Protein AF-A0A2D8A7M5-F1 (afdb_monomer_lite)

Radius of gyration: 15.17 Å; chains: 1; bounding box: 43×22×42 Å

pLDDT: mean 78.42, std 11.9, range [35.81, 89.94]

Foldseek 3Di:
DPPDVLQVVLNVWDDPPWDPVLVVVSVVLVVVVVVLVVVVVVLVVVVVVDPDRDPCPVVSLVVSLVSLVVNLVVSCVRTPDNPVSCSSNVVSVVSNVVSD

Secondary structure (DSSP, 8-state):
----HHHHHT---S-TTS-HHHHHHHHHHHHHHHHHHHHHHHHHHHHHH-SS--TTHHHHHHHHHHHHHHHHHHHHHH-S-HHHHHHHTHHHHHHHHHT-

Sequence (100 aa):
MMVSISSVIGLSGVDVRENARARMVGRYFDWPMIGIALWIIFEWYLEAQADKPLPFAYITDWFLWAFFLLETLILSALVDNKKRYLMTNWSNLVIVIAGM

Structure (mmCIF, N/CA/C/O backbone):
data_AF-A0A2D8A7M5-F1
#
_entry.id   AF-A0A2D8A7M5-F1
#
loop_
_atom_site.group_PDB
_atom_site.id
_atom_site.type_symbol
_atom_site.label_atom_id
_atom_site.label_alt_id
_atom_site.label_comp_id
_atom_site.label_asym_id
_atom_site.label_entity_id
_atom_site.label_seq_id
_atom_site.pdbx_PDB_ins_code
_atom_site.Cartn_x
_atom_site.Cartn_y
_atom_site.Cartn_z
_atom_site.occupancy
_atom_site.B_iso_or_equiv
_atom_site.auth_seq_id
_atom_site.auth_comp_id
_atom_site.auth_asym_id
_atom_site.auth_atom_id
_atom_site.pdbx_PDB_model_num
ATOM 1 N N . MET A 1 1 ? -26.263 -10.026 1.790 1.00 38.88 1 MET A N 1
ATOM 2 C CA . MET A 1 1 ? -24.784 -10.014 1.813 1.00 38.88 1 MET A CA 1
ATOM 3 C C . MET A 1 1 ? -24.306 -9.608 0.434 1.00 38.88 1 MET A C 1
ATOM 5 O O . MET A 1 1 ? -24.300 -10.441 -0.458 1.00 38.88 1 MET A O 1
ATOM 9 N N . MET A 1 2 ? -23.994 -8.330 0.224 1.00 35.81 2 MET A N 1
ATOM 10 C CA . MET A 1 2 ? -23.281 -7.916 -0.986 1.00 35.81 2 MET A CA 1
ATOM 11 C C . MET A 1 2 ? -21.802 -8.145 -0.694 1.00 35.81 2 MET A C 1
ATOM 13 O O . MET A 1 2 ? -21.213 -7.420 0.102 1.00 35.81 2 MET A O 1
ATOM 17 N N . VAL A 1 3 ? -21.245 -9.227 -1.235 1.00 41.84 3 VAL A N 1
ATOM 18 C CA . VAL A 1 3 ? -19.800 -9.464 -1.207 1.00 41.84 3 VAL A CA 1
ATOM 19 C C . VAL A 1 3 ? -19.188 -8.363 -2.063 1.00 41.84 3 VAL A C 1
ATOM 21 O O . VAL A 1 3 ? -19.354 -8.351 -3.280 1.00 41.84 3 VAL A O 1
ATOM 24 N N . SER A 1 4 ? -18.585 -7.369 -1.415 1.00 48.06 4 SER A N 1
ATOM 25 C CA . SER A 1 4 ? -17.925 -6.276 -2.117 1.00 48.06 4 SER A CA 1
ATOM 26 C C . SER A 1 4 ? -16.671 -6.844 -2.770 1.00 48.06 4 SER A C 1
ATOM 28 O O . SER A 1 4 ? -15.846 -7.442 -2.087 1.00 48.06 4 SER A O 1
ATOM 30 N N . ILE A 1 5 ? -16.521 -6.679 -4.085 1.00 51.88 5 ILE A N 1
ATOM 31 C CA . ILE A 1 5 ? -15.379 -7.191 -4.867 1.00 51.88 5 ILE A CA 1
ATOM 32 C C . ILE A 1 5 ? -14.037 -6.750 -4.244 1.00 51.88 5 ILE A C 1
ATOM 34 O O . ILE A 1 5 ? -13.068 -7.504 -4.242 1.00 51.88 5 ILE A O 1
ATOM 38 N N . SER A 1 6 ? -14.016 -5.585 -3.595 1.00 50.00 6 SER A N 1
ATOM 39 C CA . SER A 1 6 ? -12.895 -5.071 -2.802 1.00 50.00 6 SER A CA 1
ATOM 40 C C . SER A 1 6 ? -12.445 -5.978 -1.645 1.00 50.00 6 SER A C 1
ATOM 42 O O . SER A 1 6 ? -11.246 -6.055 -1.384 1.00 50.00 6 SER A O 1
ATOM 44 N N . SER A 1 7 ? -13.345 -6.729 -0.992 1.00 51.22 7 SER A N 1
ATOM 45 C CA . SER A 1 7 ? -12.956 -7.691 0.055 1.00 51.22 7 SER A CA 1
ATOM 46 C C . SER A 1 7 ? -12.319 -8.956 -0.518 1.00 51.22 7 SER A C 1
ATOM 48 O O . SER A 1 7 ? -11.540 -9.612 0.164 1.00 51.22 7 SER A O 1
ATOM 50 N N . VAL A 1 8 ? -12.658 -9.312 -1.760 1.00 51.44 8 VAL A N 1
ATOM 51 C CA . VAL A 1 8 ? -12.103 -10.483 -2.454 1.00 51.44 8 VAL A CA 1
ATOM 52 C C . VAL A 1 8 ? -10.730 -10.157 -3.039 1.00 51.44 8 VAL A C 1
ATOM 54 O O . VAL A 1 8 ? -9.833 -10.985 -2.956 1.00 51.44 8 VAL A O 1
ATOM 57 N N . ILE A 1 9 ? -10.537 -8.934 -3.543 1.00 58.38 9 ILE A N 1
ATOM 58 C CA . ILE A 1 9 ? -9.233 -8.435 -4.015 1.00 58.38 9 ILE A CA 1
ATOM 59 C C . ILE A 1 9 ? -8.253 -8.227 -2.842 1.00 58.38 9 ILE A C 1
ATOM 61 O O . ILE A 1 9 ? -7.041 -8.217 -3.035 1.00 58.38 9 ILE A O 1
ATOM 65 N N . GLY A 1 10 ? -8.762 -8.093 -1.612 1.00 60.19 10 GLY A N 1
ATOM 66 C CA . GLY A 1 10 ? -7.918 -7.927 -0.428 1.00 60.19 10 GLY A CA 1
ATOM 67 C C . GLY A 1 10 ? -7.290 -6.542 -0.309 1.00 60.19 10 GLY A C 1
ATOM 68 O O . GLY A 1 10 ? -6.327 -6.392 0.424 1.00 60.19 10 GLY A O 1
ATOM 69 N N . LEU A 1 11 ? -7.819 -5.550 -1.028 1.00 63.56 11 LEU A N 1
ATOM 70 C CA . LEU A 1 11 ? -7.443 -4.130 -0.970 1.00 63.56 11 LEU A CA 1
ATOM 71 C C . LEU A 1 11 ? -8.657 -3.326 -0.498 1.00 63.56 11 LEU A C 1
ATOM 73 O O . LEU A 1 11 ? -9.142 -2.425 -1.179 1.00 63.56 11 LEU A O 1
ATOM 77 N N . SER A 1 12 ? -9.247 -3.737 0.625 1.00 66.25 12 SER A N 1
ATOM 78 C CA . SER A 1 12 ? -10.500 -3.136 1.087 1.00 66.25 12 SER A CA 1
ATOM 79 C C . SER A 1 12 ? -10.295 -1.906 1.978 1.00 66.25 12 SER A C 1
ATOM 81 O O . SER A 1 12 ? -11.287 -1.268 2.337 1.00 66.25 12 SER A O 1
ATOM 83 N N . GLY A 1 13 ? -9.049 -1.578 2.334 1.00 70.31 13 GLY A N 1
ATOM 84 C CA . GLY A 1 13 ? -8.705 -0.435 3.175 1.00 70.31 13 GLY A CA 1
ATOM 85 C C . GLY A 1 13 ? -9.157 -0.610 4.627 1.00 70.31 13 GLY A C 1
ATOM 86 O O . GLY A 1 13 ? -9.334 -1.728 5.126 1.00 70.31 13 GLY A O 1
ATOM 87 N N . VAL A 1 14 ? -9.328 0.504 5.341 1.00 73.69 14 VAL A N 1
ATOM 88 C CA . VAL A 1 14 ? -9.797 0.505 6.736 1.00 73.69 14 VAL A CA 1
ATOM 89 C C . VAL A 1 14 ? -11.327 0.446 6.788 1.00 73.69 14 VAL A C 1
ATOM 91 O O . VAL A 1 14 ? -12.018 1.267 6.189 1.00 73.69 14 VAL A O 1
ATOM 94 N N . ASP A 1 15 ? -11.867 -0.507 7.554 1.00 74.56 15 ASP A N 1
ATOM 95 C CA . ASP A 1 15 ? -13.312 -0.701 7.716 1.00 74.56 15 ASP A CA 1
ATOM 96 C C . ASP A 1 15 ? -13.997 0.530 8.346 1.00 74.56 15 ASP A C 1
ATOM 98 O O . ASP A 1 15 ? -13.481 1.161 9.269 1.00 74.56 15 ASP A O 1
ATOM 102 N N . VAL A 1 16 ? -15.207 0.860 7.880 1.00 69.81 16 VAL A N 1
ATOM 103 C CA . VAL A 1 16 ? -15.966 2.052 8.318 1.00 69.81 16 VAL A CA 1
ATOM 104 C C . VAL A 1 16 ? -16.280 2.035 9.824 1.00 69.81 16 VAL A C 1
ATOM 106 O O . VAL A 1 16 ? -16.485 3.090 10.427 1.00 69.81 16 VAL A O 1
ATOM 109 N N . ARG A 1 17 ? -16.293 0.855 10.454 1.00 72.62 17 ARG A N 1
ATOM 110 C CA . ARG A 1 17 ? -16.541 0.681 11.893 1.00 72.62 17 ARG A CA 1
ATOM 111 C C . ARG A 1 17 ? -15.285 0.846 12.755 1.00 72.62 17 ARG A C 1
ATOM 113 O O . ARG A 1 17 ? -15.413 0.814 13.972 1.00 72.62 17 ARG A O 1
ATOM 120 N N . GLU A 1 18 ? -14.100 0.982 12.160 1.00 77.56 18 GLU A N 1
ATOM 121 C CA . GLU A 1 18 ? -12.858 1.274 12.893 1.00 77.56 18 GLU A CA 1
ATOM 122 C C . GLU A 1 18 ? -12.811 2.728 13.365 1.00 77.56 18 GLU A C 1
ATOM 124 O O . GLU A 1 18 ? -13.591 3.573 12.912 1.00 77.56 18 GLU A O 1
ATOM 129 N N . ASN A 1 19 ? -11.893 3.034 14.283 1.00 82.81 19 ASN A N 1
ATOM 130 C CA . ASN A 1 19 ? -11.777 4.367 14.855 1.00 82.81 19 ASN A CA 1
ATOM 131 C C . ASN A 1 19 ? -11.538 5.469 13.799 1.00 82.81 19 ASN A C 1
ATOM 133 O O . ASN A 1 19 ? -11.031 5.253 12.696 1.00 82.81 19 ASN A O 1
ATOM 137 N N . ALA A 1 20 ? -11.915 6.702 14.149 1.00 80.62 20 ALA A N 1
ATOM 138 C CA . ALA A 1 20 ? -11.851 7.831 13.222 1.00 80.62 20 ALA A CA 1
ATOM 139 C C . ALA A 1 20 ? -10.422 8.139 12.737 1.00 80.62 20 ALA A C 1
ATOM 141 O O . ALA A 1 20 ? -10.254 8.571 11.598 1.00 80.62 20 ALA A O 1
ATOM 142 N N . ARG A 1 21 ? -9.400 7.883 13.568 1.00 81.06 21 ARG A N 1
ATOM 143 C CA . ARG A 1 21 ? -7.988 8.108 13.218 1.00 81.06 21 ARG A CA 1
ATOM 144 C C . ARG A 1 21 ? -7.514 7.121 12.154 1.00 81.06 21 ARG A C 1
ATOM 146 O O . ARG A 1 21 ? -6.959 7.550 11.151 1.00 81.06 21 ARG A O 1
ATOM 153 N N . ALA A 1 22 ? -7.795 5.833 12.330 1.00 81.88 22 ALA A N 1
ATOM 154 C CA . ALA A 1 22 ? -7.478 4.768 11.389 1.00 81.88 22 ALA A CA 1
ATOM 155 C C . ALA A 1 22 ? -8.164 5.011 10.046 1.00 81.88 22 ALA A C 1
ATOM 157 O O . ALA A 1 22 ? -7.523 4.887 9.012 1.00 81.88 22 ALA A O 1
ATOM 158 N N . ARG A 1 23 ? -9.429 5.451 10.043 1.00 80.75 23 ARG A N 1
ATOM 159 C CA . ARG A 1 23 ? -10.120 5.814 8.797 1.00 80.75 23 ARG A CA 1
ATOM 160 C C . ARG A 1 23 ? -9.484 7.008 8.092 1.00 80.75 23 ARG A C 1
ATOM 162 O O . ARG A 1 23 ? -9.355 6.985 6.875 1.00 80.75 23 ARG A O 1
ATOM 169 N N . MET A 1 24 ? -9.113 8.056 8.833 1.00 82.31 24 MET A N 1
ATOM 170 C CA . MET A 1 24 ? -8.453 9.224 8.241 1.00 82.31 24 MET A CA 1
ATOM 171 C C . MET A 1 24 ? -7.107 8.845 7.634 1.00 82.31 24 MET A C 1
ATOM 173 O O . MET A 1 24 ? -6.851 9.187 6.485 1.00 82.31 24 MET A O 1
ATOM 177 N N . VAL A 1 25 ? -6.277 8.118 8.384 1.00 83.75 25 VAL A N 1
ATOM 178 C CA . VAL A 1 25 ? -4.959 7.677 7.918 1.00 83.75 25 VAL A CA 1
ATOM 179 C C . VAL A 1 25 ? -5.101 6.700 6.753 1.00 83.75 25 VAL A C 1
ATOM 181 O O . VAL A 1 25 ? -4.465 6.912 5.731 1.00 83.75 25 VAL A O 1
ATOM 184 N N . GLY A 1 26 ? -5.999 5.715 6.831 1.00 81.62 26 GLY A N 1
ATOM 185 C CA . GLY A 1 26 ? -6.265 4.780 5.731 1.00 81.62 26 GLY A CA 1
ATOM 186 C C . GLY A 1 26 ? -6.636 5.498 4.435 1.00 81.62 26 GLY A C 1
ATOM 187 O O . GLY A 1 26 ? -6.073 5.215 3.387 1.00 81.62 26 GLY A O 1
ATOM 188 N N . ARG A 1 27 ? -7.467 6.539 4.523 1.00 81.56 27 ARG A N 1
ATOM 189 C CA . ARG A 1 27 ? -7.849 7.346 3.359 1.00 81.56 27 ARG A CA 1
ATOM 190 C C . ARG A 1 27 ? -6.694 8.162 2.767 1.00 81.56 27 ARG A C 1
ATOM 192 O O . ARG A 1 27 ? -6.719 8.470 1.578 1.00 81.56 27 ARG A O 1
ATOM 199 N N . TYR A 1 28 ? -5.697 8.521 3.578 1.00 84.81 28 TYR A N 1
ATOM 200 C CA . TYR A 1 28 ? -4.452 9.111 3.083 1.00 84.81 28 TYR A CA 1
ATOM 201 C C . TYR A 1 28 ? -3.568 8.091 2.370 1.00 84.81 28 TYR A C 1
ATOM 203 O O . TYR A 1 28 ? -2.845 8.503 1.475 1.00 84.81 28 TYR A O 1
ATOM 211 N N . PHE A 1 29 ? -3.628 6.809 2.740 1.00 83.62 29 PHE A N 1
ATOM 212 C CA . PHE A 1 29 ? -2.893 5.718 2.089 1.00 83.62 29 PHE A CA 1
ATOM 213 C C . 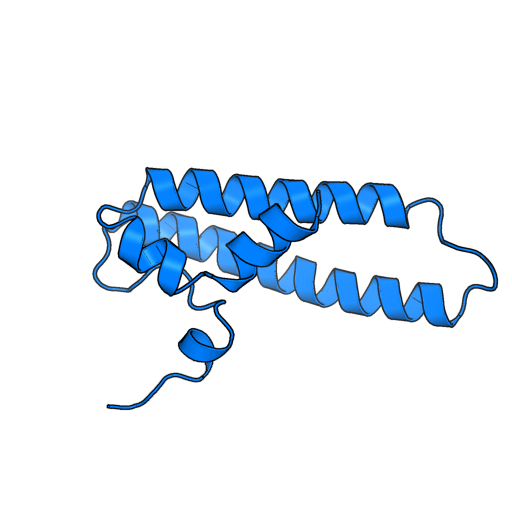PHE A 1 29 ? -3.576 5.215 0.803 1.00 83.62 29 PHE A C 1
ATOM 215 O O . PHE A 1 29 ? -2.883 4.858 -0.148 1.00 83.62 29 PHE A O 1
ATOM 222 N N . ASP A 1 30 ? -4.908 5.315 0.702 1.00 81.44 30 ASP A N 1
ATOM 223 C CA . ASP A 1 30 ? -5.665 4.949 -0.509 1.00 81.44 30 ASP A CA 1
ATOM 224 C C . ASP A 1 30 ? -5.179 5.701 -1.768 1.00 81.44 30 ASP A C 1
ATOM 226 O O . ASP A 1 30 ? -5.088 5.132 -2.855 1.00 81.44 30 ASP A O 1
ATOM 230 N N . TRP A 1 31 ? -4.849 6.990 -1.635 1.00 82.38 31 TRP A N 1
ATOM 231 C CA . TRP A 1 31 ? -4.396 7.828 -2.754 1.00 82.38 31 TRP A CA 1
ATOM 232 C C . TRP A 1 31 ? -3.013 7.426 -3.298 1.00 82.38 31 TRP A C 1
ATOM 234 O O . TRP A 1 31 ? -2.904 7.166 -4.499 1.00 82.38 31 TRP A O 1
ATOM 244 N N . PRO A 1 32 ? -1.958 7.343 -2.465 1.00 83.50 32 PRO A N 1
ATOM 245 C CA . PRO A 1 32 ? -0.676 6.773 -2.856 1.00 83.50 32 PRO A CA 1
ATOM 246 C C . PRO A 1 32 ? -0.796 5.369 -3.444 1.00 83.50 32 PRO A C 1
ATOM 248 O O . PRO A 1 32 ? -0.110 5.076 -4.416 1.00 83.50 32 PRO A O 1
ATOM 251 N N . MET A 1 33 ? -1.684 4.523 -2.913 1.00 83.75 33 MET A N 1
ATOM 252 C CA . MET A 1 33 ? -1.858 3.151 -3.388 1.00 83.75 33 MET A CA 1
ATOM 253 C C . MET A 1 33 ? -2.332 3.092 -4.847 1.00 83.75 33 MET A C 1
ATOM 255 O O . MET A 1 33 ? -1.843 2.273 -5.624 1.00 83.75 33 MET A O 1
ATOM 259 N N . ILE A 1 34 ? -3.208 4.012 -5.266 1.00 84.94 34 ILE A N 1
ATOM 260 C CA . ILE A 1 34 ? -3.574 4.172 -6.683 1.00 84.94 34 ILE A CA 1
ATOM 261 C C . ILE A 1 34 ? -2.357 4.609 -7.508 1.00 84.94 34 ILE A C 1
ATOM 263 O O . ILE A 1 34 ? -2.131 4.084 -8.597 1.00 84.94 34 ILE A O 1
ATOM 267 N N . GLY A 1 35 ? -1.562 5.548 -6.988 1.00 88.50 35 GLY A N 1
ATOM 268 C CA . GLY A 1 35 ? -0.326 5.995 -7.633 1.00 88.50 35 GLY A CA 1
ATOM 269 C C . GLY A 1 35 ? 0.666 4.851 -7.849 1.00 88.50 35 GLY A C 1
ATOM 270 O O . GLY A 1 35 ? 1.205 4.709 -8.941 1.00 88.50 35 GLY A O 1
ATOM 271 N N . ILE A 1 36 ? 0.833 3.992 -6.844 1.00 87.31 36 ILE A N 1
ATOM 272 C CA . ILE A 1 36 ? 1.664 2.787 -6.901 1.00 87.31 36 ILE A CA 1
ATOM 273 C C . ILE A 1 36 ? 1.131 1.795 -7.930 1.00 87.31 36 ILE A C 1
ATOM 275 O O . ILE A 1 36 ? 1.894 1.312 -8.759 1.00 87.31 36 ILE A O 1
ATOM 279 N N . ALA A 1 37 ? -0.173 1.515 -7.925 1.00 85.56 37 ALA A N 1
ATOM 280 C CA . ALA A 1 37 ? -0.770 0.601 -8.893 1.00 85.56 37 ALA A CA 1
ATOM 281 C C . ALA A 1 37 ? -0.559 1.085 -10.339 1.00 85.56 37 ALA A C 1
ATOM 283 O O . ALA A 1 37 ? -0.221 0.293 -11.217 1.00 85.56 37 ALA A O 1
ATOM 284 N N . LEU A 1 38 ? -0.705 2.392 -10.583 1.00 88.94 38 LEU A N 1
ATOM 285 C CA . LEU A 1 38 ? -0.400 3.001 -11.880 1.00 88.94 38 LEU A CA 1
ATOM 286 C C . LEU A 1 38 ? 1.092 2.927 -12.212 1.00 88.94 38 LEU A C 1
ATOM 288 O O . LEU A 1 38 ? 1.445 2.676 -13.363 1.00 88.94 38 LEU A O 1
ATOM 292 N N . TRP A 1 39 ? 1.954 3.122 -11.216 1.00 88.12 39 TRP A N 1
ATOM 293 C CA . TRP A 1 39 ? 3.398 3.046 -11.387 1.00 88.12 39 TRP A CA 1
ATOM 294 C C . TRP A 1 39 ? 3.857 1.643 -11.792 1.00 88.12 39 TRP A C 1
ATOM 296 O O . TRP A 1 39 ? 4.591 1.527 -12.764 1.00 88.12 39 TRP A O 1
ATOM 306 N N . ILE A 1 40 ? 3.353 0.588 -11.143 1.00 86.00 40 ILE A N 1
ATOM 307 C CA . ILE A 1 40 ? 3.657 -0.812 -11.497 1.00 86.00 40 ILE A CA 1
ATOM 308 C C . ILE A 1 40 ? 3.289 -1.099 -12.961 1.00 86.00 40 ILE A C 1
ATOM 310 O O . ILE A 1 40 ? 4.055 -1.716 -13.696 1.00 86.00 40 ILE A O 1
ATOM 314 N N . ILE A 1 41 ? 2.123 -0.624 -13.417 1.00 88.81 41 ILE A N 1
ATOM 315 C CA . ILE A 1 41 ? 1.697 -0.790 -14.818 1.00 88.81 41 ILE A CA 1
ATOM 316 C C . ILE A 1 41 ? 2.632 -0.02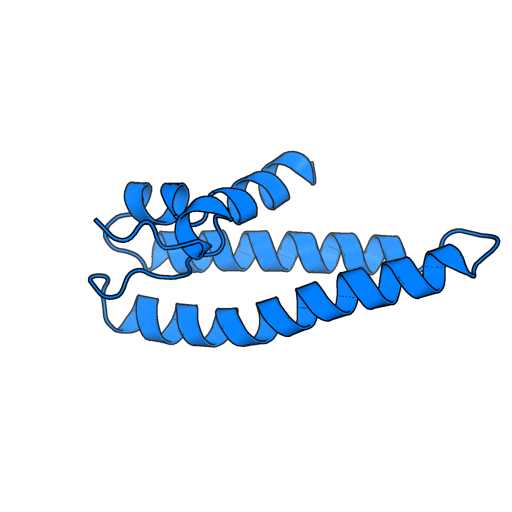6 -15.766 1.00 88.81 41 ILE A C 1
ATOM 318 O O . ILE A 1 41 ? 2.969 -0.521 -16.843 1.00 88.81 41 ILE A O 1
ATOM 322 N N . PHE A 1 42 ? 3.040 1.184 -15.381 1.00 88.25 42 PHE A N 1
ATOM 323 C CA . PHE A 1 42 ? 3.944 2.016 -16.169 1.00 88.25 42 PHE A CA 1
ATOM 324 C C . PHE A 1 42 ? 5.346 1.406 -16.275 1.00 88.25 42 PHE A C 1
ATOM 326 O O . PHE A 1 42 ? 5.924 1.371 -17.359 1.00 88.25 42 PHE A O 1
ATOM 333 N N . GLU A 1 43 ? 5.868 0.881 -15.173 1.00 86.38 43 GLU A N 1
ATOM 334 C CA . GLU A 1 43 ? 7.134 0.161 -15.115 1.00 86.38 43 GLU A CA 1
ATOM 335 C C . GLU A 1 43 ? 7.107 -1.083 -16.001 1.00 86.38 43 GLU A C 1
ATOM 337 O O . GLU A 1 43 ? 7.957 -1.216 -16.879 1.00 86.38 43 GLU A O 1
ATOM 342 N N . TRP A 1 44 ? 6.062 -1.909 -15.885 1.00 85.88 44 TRP A N 1
ATOM 343 C CA . TRP A 1 44 ? 5.871 -3.075 -16.748 1.00 85.88 44 TRP A CA 1
ATOM 344 C C . TRP A 1 44 ? 5.833 -2.704 -18.240 1.00 85.88 44 TRP A C 1
ATOM 346 O O . TRP A 1 44 ? 6.400 -3.403 -19.079 1.00 85.88 44 TRP A O 1
ATOM 356 N N . TYR A 1 45 ? 5.208 -1.575 -18.591 1.00 88.44 45 TYR A N 1
ATOM 357 C CA . TYR A 1 45 ? 5.186 -1.070 -19.967 1.00 88.44 45 TYR A CA 1
ATOM 358 C C . TYR A 1 45 ? 6.572 -0.633 -20.470 1.00 88.44 45 TYR A C 1
ATOM 360 O O . TYR A 1 45 ? 6.897 -0.837 -21.645 1.00 88.44 45 TYR A O 1
ATOM 368 N N . LEU A 1 46 ? 7.388 -0.021 -19.610 1.00 86.19 46 LEU A N 1
ATOM 369 C CA . LEU A 1 46 ? 8.757 0.358 -19.956 1.00 86.19 46 LEU A CA 1
ATOM 370 C C . LEU A 1 46 ? 9.663 -0.869 -20.083 1.00 86.19 46 LEU A C 1
ATOM 372 O O . LEU A 1 46 ? 10.448 -0.938 -21.026 1.00 86.19 46 LEU A O 1
ATOM 376 N N . GLU A 1 47 ? 9.525 -1.847 -19.189 1.00 84.69 47 GLU A N 1
ATOM 377 C CA . GLU A 1 47 ? 10.257 -3.112 -19.265 1.00 84.69 47 GLU A CA 1
ATOM 378 C C . GLU A 1 47 ? 9.902 -3.904 -20.522 1.00 84.69 47 GLU A C 1
ATOM 380 O O . GLU A 1 47 ? 10.796 -4.420 -21.185 1.00 84.69 47 GLU A O 1
ATOM 385 N N . ALA A 1 48 ? 8.627 -3.936 -20.919 1.00 85.56 48 ALA A N 1
ATOM 386 C CA . ALA A 1 48 ? 8.191 -4.618 -22.137 1.00 85.56 48 ALA A CA 1
ATOM 387 C C . ALA A 1 48 ? 8.816 -4.046 -23.426 1.00 85.56 48 ALA A C 1
ATOM 389 O O . ALA A 1 48 ? 8.874 -4.739 -24.440 1.00 85.56 48 ALA A O 1
ATOM 390 N N . GLN A 1 49 ? 9.267 -2.788 -23.403 1.00 83.88 49 GLN A N 1
ATOM 391 C CA . GLN A 1 49 ? 9.956 -2.138 -24.525 1.00 83.88 49 GLN A CA 1
ATOM 392 C C . GLN A 1 49 ? 11.480 -2.140 -24.380 1.00 83.88 49 GLN A C 1
ATOM 394 O O . GLN A 1 49 ? 12.179 -1.795 -25.333 1.00 83.88 49 GLN A O 1
ATOM 399 N N . ALA A 1 50 ? 12.004 -2.479 -23.204 1.00 80.38 50 ALA A N 1
ATOM 400 C CA . ALA A 1 50 ? 13.427 -2.454 -22.934 1.00 80.38 50 ALA A CA 1
ATOM 401 C C . ALA A 1 50 ? 14.049 -3.832 -23.194 1.00 80.38 50 ALA A C 1
ATOM 403 O O . ALA A 1 50 ? 13.654 -4.834 -22.611 1.00 80.38 50 ALA A O 1
ATOM 404 N N . ASP A 1 51 ? 15.112 -3.879 -24.002 1.00 71.88 51 ASP A N 1
ATOM 405 C CA . ASP A 1 51 ? 15.896 -5.110 -24.211 1.00 71.88 51 ASP A CA 1
ATOM 406 C C . ASP A 1 51 ? 16.697 -5.537 -22.962 1.00 71.88 51 ASP A C 1
ATOM 408 O O . ASP A 1 51 ? 17.311 -6.606 -22.933 1.00 71.88 51 ASP A O 1
ATOM 412 N N . LYS A 1 52 ? 16.762 -4.677 -21.936 1.00 72.69 52 LYS A N 1
ATOM 413 C CA . LYS A 1 52 ? 17.499 -4.900 -20.687 1.00 72.69 52 LYS A CA 1
ATOM 414 C C . LYS A 1 52 ? 16.663 -4.443 -19.487 1.00 72.69 52 LYS A C 1
ATOM 416 O O . LYS A 1 52 ? 15.980 -3.426 -19.609 1.00 72.69 52 LYS A O 1
ATOM 421 N N . PRO A 1 53 ? 16.786 -5.112 -18.324 1.00 68.06 53 PRO A N 1
ATOM 422 C CA . PRO A 1 53 ? 16.124 -4.684 -17.094 1.00 68.06 53 PRO A CA 1
ATOM 423 C C . PRO A 1 53 ? 16.505 -3.246 -16.740 1.00 68.06 53 PRO A C 1
ATOM 425 O O . PRO A 1 53 ? 17.681 -2.868 -16.826 1.00 68.06 53 PRO A O 1
ATOM 428 N N . LEU A 1 54 ? 15.522 -2.441 -16.339 1.00 76.56 54 LEU A N 1
ATOM 429 C CA . LEU A 1 54 ? 15.768 -1.059 -15.946 1.00 76.56 54 LEU A CA 1
ATOM 430 C C . LEU A 1 54 ? 16.535 -1.036 -14.614 1.00 76.56 54 LEU A C 1
ATOM 432 O O . LEU A 1 54 ? 16.108 -1.666 -13.649 1.00 76.56 54 LEU A O 1
ATOM 436 N N . PRO A 1 55 ? 17.633 -0.268 -14.490 1.00 73.69 55 PRO A N 1
ATOM 437 C CA . PRO A 1 55 ? 18.395 -0.201 -13.239 1.00 73.69 55 PRO A CA 1
ATOM 438 C C . PRO A 1 55 ? 17.594 0.414 -12.079 1.00 73.69 55 PRO A C 1
ATOM 440 O O . PRO A 1 55 ? 17.935 0.211 -10.918 1.00 73.69 55 PRO A O 1
ATOM 443 N N . PHE A 1 56 ? 16.526 1.156 -12.386 1.00 78.25 56 PHE A N 1
ATOM 444 C CA . PHE A 1 56 ? 15.627 1.744 -11.394 1.00 78.25 56 PHE A CA 1
ATOM 445 C C . PHE A 1 56 ? 14.513 0.796 -10.941 1.00 78.25 56 PHE A C 1
ATOM 447 O O . PHE A 1 56 ? 13.850 1.115 -9.956 1.00 78.25 56 PHE A O 1
ATOM 454 N N . ALA A 1 57 ? 14.323 -0.350 -11.606 1.00 79.75 57 ALA A N 1
ATOM 455 C CA . ALA A 1 57 ? 13.249 -1.275 -11.260 1.00 79.75 57 ALA A CA 1
ATOM 456 C C . ALA A 1 57 ? 13.438 -1.837 -9.849 1.00 79.75 57 ALA A C 1
ATOM 458 O O . ALA A 1 57 ? 12.596 -1.677 -8.977 1.00 79.75 57 ALA A O 1
ATOM 459 N N . TYR A 1 58 ? 14.658 -2.287 -9.546 1.00 82.25 58 TYR A N 1
ATOM 460 C CA . TYR A 1 58 ? 15.021 -2.763 -8.210 1.00 82.25 58 TYR A CA 1
ATOM 461 C C . TYR A 1 58 ? 14.799 -1.726 -7.090 1.00 82.25 58 TYR A C 1
ATOM 463 O O . TYR A 1 58 ? 14.382 -2.061 -5.982 1.00 82.25 58 TYR A O 1
ATOM 471 N N . ILE A 1 59 ? 15.088 -0.447 -7.360 1.00 86.19 59 ILE A N 1
ATOM 472 C CA . ILE A 1 59 ? 14.877 0.636 -6.382 1.00 86.19 59 ILE A CA 1
ATOM 473 C C . ILE A 1 59 ? 13.380 0.857 -6.164 1.00 86.19 59 ILE A C 1
ATOM 475 O O . ILE A 1 59 ? 12.944 1.086 -5.035 1.00 86.19 59 ILE A O 1
ATOM 479 N N . THR A 1 60 ? 12.609 0.790 -7.247 1.00 86.00 60 THR A N 1
ATOM 480 C CA . THR A 1 60 ? 11.161 0.949 -7.222 1.00 86.00 60 THR A CA 1
ATOM 481 C C . THR A 1 60 ? 10.517 -0.195 -6.457 1.00 86.00 60 THR A C 1
ATOM 483 O O . THR A 1 60 ? 9.783 0.073 -5.513 1.00 86.00 60 THR A O 1
ATOM 486 N N . ASP A 1 61 ? 10.856 -1.443 -6.767 1.00 85.94 61 ASP A N 1
ATOM 487 C CA . ASP A 1 61 ? 10.373 -2.628 -6.057 1.00 85.94 61 ASP A CA 1
ATOM 488 C C . ASP A 1 61 ? 10.597 -2.514 -4.547 1.00 85.94 61 ASP A C 1
ATOM 490 O O . ASP A 1 61 ? 9.676 -2.718 -3.751 1.00 85.94 61 ASP A O 1
ATOM 494 N N . TRP A 1 62 ? 11.800 -2.102 -4.135 1.00 89.00 62 TRP A N 1
ATOM 495 C CA . TRP A 1 62 ? 12.110 -1.911 -2.721 1.00 89.00 62 TRP A CA 1
ATOM 496 C C . TRP A 1 62 ? 11.301 -0.769 -2.091 1.00 89.00 62 TRP A C 1
ATOM 498 O O . TRP A 1 62 ? 10.839 -0.887 -0.954 1.00 89.00 62 TRP A O 1
ATOM 508 N N . PHE A 1 63 ? 11.085 0.324 -2.828 1.00 88.94 63 PHE A N 1
ATOM 509 C CA . PHE A 1 63 ? 10.243 1.437 -2.391 1.00 88.94 63 PHE A CA 1
ATOM 510 C C . PHE A 1 63 ? 8.772 1.023 -2.239 1.00 88.94 63 PHE A C 1
ATOM 512 O O . PHE A 1 63 ? 8.148 1.347 -1.227 1.00 88.94 63 PHE A O 1
ATOM 519 N N . LEU A 1 64 ? 8.229 0.277 -3.205 1.00 88.44 64 LEU A N 1
ATOM 520 C CA . LEU A 1 64 ? 6.868 -0.251 -3.173 1.00 88.44 64 LEU A CA 1
ATOM 521 C C . LEU A 1 64 ? 6.683 -1.204 -1.994 1.00 88.44 64 LEU A C 1
ATOM 523 O O . LEU A 1 64 ? 5.738 -1.052 -1.219 1.00 88.44 64 LEU A O 1
ATOM 527 N N . TRP A 1 65 ? 7.617 -2.136 -1.807 1.00 89.94 65 TRP A N 1
ATOM 528 C CA . TRP A 1 65 ? 7.605 -3.052 -0.672 1.00 89.94 65 TRP A CA 1
ATOM 529 C C . TRP A 1 65 ? 7.658 -2.304 0.665 1.00 89.94 65 TRP A C 1
ATOM 531 O O . TRP A 1 65 ? 6.840 -2.562 1.551 1.00 89.94 65 TRP A O 1
ATOM 541 N N . ALA A 1 66 ? 8.559 -1.325 0.803 1.00 89.12 66 ALA A N 1
ATOM 542 C CA . ALA A 1 66 ? 8.664 -0.509 2.010 1.00 89.12 66 ALA A CA 1
ATOM 543 C C . ALA A 1 66 ? 7.377 0.286 2.279 1.00 89.12 66 ALA A C 1
ATOM 545 O O . ALA A 1 66 ? 6.962 0.408 3.433 1.00 89.12 66 ALA A O 1
ATOM 546 N N . PHE A 1 67 ? 6.720 0.792 1.233 1.00 89.38 67 PHE A N 1
ATOM 547 C CA . PHE A 1 67 ? 5.441 1.485 1.351 1.00 89.38 67 PHE A CA 1
ATOM 548 C C . PHE A 1 67 ? 4.342 0.559 1.889 1.00 89.38 67 PHE A C 1
ATOM 550 O O . PHE A 1 67 ? 3.706 0.884 2.893 1.00 89.38 67 PHE A O 1
ATOM 557 N N . PHE A 1 68 ? 4.167 -0.615 1.279 1.00 88.06 68 PHE A N 1
ATOM 558 C CA . PHE A 1 68 ? 3.187 -1.618 1.705 1.00 88.06 68 PHE A CA 1
ATOM 559 C C . PHE A 1 68 ? 3.452 -2.124 3.135 1.00 88.06 68 PHE A C 1
ATOM 561 O O . PHE A 1 68 ? 2.521 -2.270 3.938 1.00 88.06 68 PHE A O 1
ATOM 568 N N . LEU A 1 69 ? 4.725 -2.300 3.504 1.00 89.75 69 LEU A N 1
ATOM 569 C CA . LEU A 1 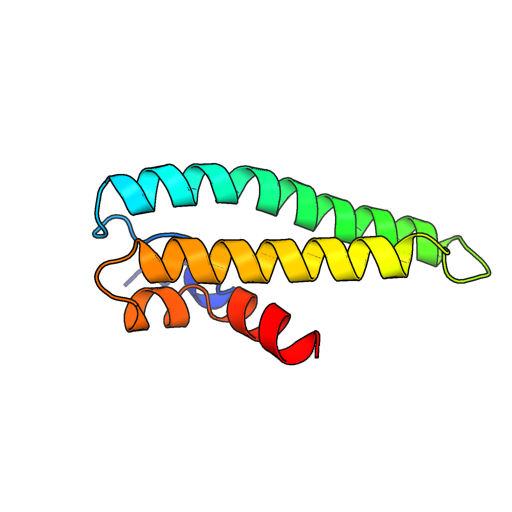69 ? 5.137 -2.641 4.865 1.00 89.75 69 LEU A CA 1
ATOM 570 C C . LEU A 1 69 ? 4.762 -1.538 5.864 1.00 89.75 69 LEU A C 1
ATOM 572 O O . LEU A 1 69 ? 4.151 -1.825 6.895 1.00 89.75 69 LEU A O 1
ATOM 576 N N . LEU A 1 70 ? 5.114 -0.282 5.573 1.00 89.56 70 LEU A N 1
ATOM 577 C CA . LEU A 1 70 ? 4.824 0.855 6.449 1.00 89.56 70 LEU A CA 1
ATOM 578 C C . LEU A 1 70 ? 3.324 1.071 6.612 1.00 89.56 70 LEU A C 1
ATOM 580 O O . LEU A 1 70 ? 2.863 1.233 7.740 1.00 89.56 70 LEU A O 1
ATOM 584 N N . GLU A 1 71 ? 2.563 1.032 5.523 1.00 86.38 71 GLU A N 1
ATOM 585 C CA . GLU A 1 71 ? 1.106 1.117 5.562 1.00 86.38 71 GLU A CA 1
ATOM 586 C C . GLU A 1 71 ? 0.525 0.022 6.465 1.00 86.38 71 GLU A C 1
ATOM 588 O O . GLU A 1 71 ? -0.233 0.314 7.393 1.00 86.38 71 GLU A O 1
ATOM 593 N N . THR A 1 72 ? 0.931 -1.232 6.250 1.00 86.81 72 THR A N 1
ATOM 594 C CA . THR A 1 72 ? 0.455 -2.374 7.038 1.00 86.81 72 THR A CA 1
ATOM 595 C C . THR A 1 72 ? 0.804 -2.223 8.520 1.00 86.81 72 THR A C 1
ATOM 597 O O . THR A 1 72 ? -0.041 -2.480 9.383 1.00 86.81 72 THR A O 1
ATOM 600 N N . LEU A 1 73 ? 2.013 -1.764 8.850 1.00 88.50 73 LEU A N 1
ATOM 601 C CA . LEU A 1 73 ? 2.434 -1.529 10.233 1.00 88.50 73 LEU A CA 1
ATOM 602 C C . LEU A 1 73 ? 1.659 -0.376 10.880 1.00 88.50 73 LEU A C 1
ATOM 604 O O . LEU A 1 73 ? 1.113 -0.552 11.969 1.00 88.50 73 LEU A O 1
ATOM 608 N N . ILE A 1 74 ? 1.571 0.775 10.212 1.00 87.44 74 ILE A N 1
ATOM 609 C CA . ILE A 1 74 ? 0.905 1.977 10.728 1.00 87.44 74 ILE A CA 1
ATOM 610 C C . ILE A 1 74 ? -0.587 1.711 10.919 1.00 87.44 74 ILE A C 1
ATOM 612 O O . ILE A 1 74 ? -1.125 1.979 11.994 1.00 87.44 74 ILE A O 1
ATOM 616 N N . LEU A 1 75 ? -1.261 1.151 9.914 1.00 84.88 75 LEU A N 1
ATOM 617 C CA . LEU A 1 75 ? -2.688 0.868 9.996 1.00 84.88 75 LEU A CA 1
ATOM 618 C C . LEU A 1 75 ? -2.975 -0.276 10.969 1.00 84.88 75 LEU A C 1
ATOM 620 O O . LEU A 1 75 ? -3.888 -0.139 11.777 1.00 84.88 75 LEU A O 1
ATOM 624 N N . SER A 1 76 ? -2.175 -1.348 11.019 1.00 85.56 76 SER A N 1
ATOM 625 C CA . SER A 1 76 ? -2.390 -2.388 12.040 1.00 85.56 76 SER A CA 1
ATOM 626 C C . SER A 1 76 ? -2.116 -1.899 13.470 1.00 85.56 76 SER A C 1
ATOM 628 O O . SER A 1 76 ? -2.694 -2.437 14.416 1.00 85.56 76 SER A O 1
ATOM 630 N N . ALA A 1 77 ? -1.274 -0.878 13.653 1.00 85.31 77 ALA A N 1
ATOM 631 C CA . ALA A 1 77 ? -1.070 -0.228 14.944 1.00 85.31 77 ALA A CA 1
ATOM 632 C C . ALA A 1 77 ? -2.213 0.733 15.313 1.00 85.31 77 ALA A C 1
ATOM 634 O O . ALA A 1 77 ? -2.515 0.883 16.496 1.00 85.31 77 ALA A O 1
ATOM 635 N N . LEU A 1 78 ? -2.847 1.374 14.323 1.00 84.12 78 LEU A N 1
ATOM 636 C CA . LEU A 1 78 ? -3.948 2.321 14.533 1.00 84.12 78 LEU A CA 1
ATOM 637 C C . LEU A 1 78 ? -5.323 1.660 14.672 1.00 84.12 78 LEU A C 1
ATOM 639 O O . LEU A 1 78 ? -6.206 2.260 15.277 1.00 84.12 78 LEU A O 1
ATOM 643 N N . VAL A 1 79 ? -5.533 0.493 14.069 1.00 84.56 79 VAL A N 1
ATOM 644 C CA . VAL A 1 79 ? -6.817 -0.224 14.036 1.00 84.56 79 VAL A CA 1
ATOM 645 C C . VAL A 1 79 ? -7.037 -0.967 15.359 1.00 84.56 79 VAL A C 1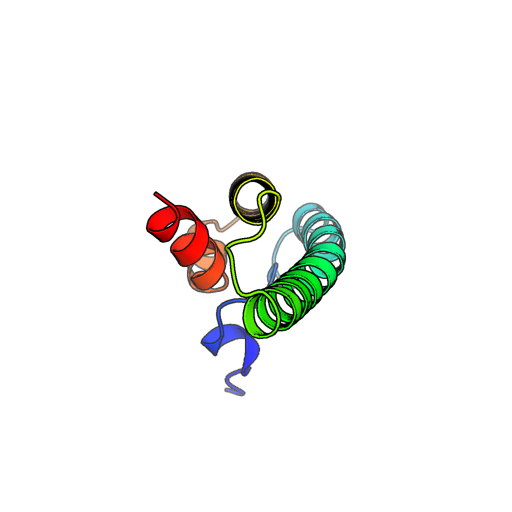
ATOM 647 O O . VAL A 1 79 ? -6.131 -1.621 15.879 1.00 84.56 79 VAL A O 1
ATOM 650 N N . ASP A 1 80 ? -8.265 -0.921 15.880 1.00 80.81 80 ASP A N 1
ATOM 651 C CA . ASP A 1 80 ? -8.624 -1.588 17.136 1.00 80.81 80 ASP A CA 1
ATOM 652 C C . ASP A 1 80 ? -8.664 -3.116 16.959 1.00 80.81 80 ASP A C 1
ATOM 654 O O . ASP A 1 80 ? -8.232 -3.876 17.830 1.00 80.81 80 ASP A O 1
ATOM 658 N N . ASN A 1 81 ? -9.133 -3.590 15.798 1.00 80.69 81 ASN A N 1
ATOM 659 C CA . ASN A 1 81 ? -9.214 -5.011 15.472 1.00 80.69 81 ASN A CA 1
ATOM 660 C C . ASN A 1 81 ? -8.245 -5.432 14.354 1.00 80.69 81 ASN A C 1
ATOM 662 O O . ASN A 1 81 ? -8.620 -5.618 13.192 1.00 80.69 81 ASN A O 1
ATOM 666 N N . LYS A 1 82 ? -6.986 -5.669 14.742 1.00 82.25 82 LYS A N 1
ATOM 667 C CA . LYS A 1 82 ? -5.885 -6.095 13.855 1.00 82.25 82 LYS A CA 1
ATOM 668 C C . LYS A 1 82 ? -6.246 -7.292 12.981 1.00 82.25 82 LYS A C 1
ATOM 670 O O . LYS A 1 82 ? -5.983 -7.289 11.785 1.00 82.25 82 LYS A O 1
ATOM 675 N N . LYS A 1 83 ? -6.882 -8.313 13.566 1.00 78.88 83 LYS A N 1
ATOM 676 C CA . LYS A 1 83 ? -7.217 -9.555 12.856 1.00 78.88 83 LYS A CA 1
ATOM 677 C C . LYS A 1 83 ? -8.178 -9.291 11.700 1.00 78.88 83 LYS A C 1
ATOM 679 O O . LYS A 1 83 ? -7.976 -9.814 10.610 1.00 78.88 83 LYS A O 1
ATOM 684 N N . ARG A 1 84 ? -9.193 -8.451 11.933 1.00 77.38 84 ARG A N 1
ATOM 685 C CA . ARG A 1 84 ? -10.130 -8.040 10.887 1.00 77.38 84 ARG A CA 1
ATOM 686 C C . ARG A 1 84 ? -9.400 -7.281 9.785 1.00 77.38 84 ARG A C 1
ATOM 688 O O . ARG A 1 84 ? -9.528 -7.675 8.635 1.00 77.38 84 ARG A O 1
ATOM 695 N N . TYR A 1 85 ? -8.592 -6.283 10.149 1.00 79.50 85 TYR A N 1
ATOM 696 C CA . TYR A 1 85 ? -7.829 -5.481 9.191 1.00 79.50 85 TYR A CA 1
ATOM 697 C C . TYR A 1 85 ? 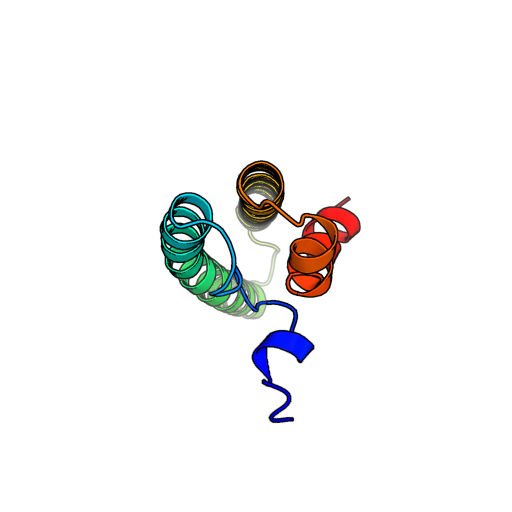-6.925 -6.330 8.291 1.00 79.50 85 TYR A C 1
ATOM 699 O O . TYR A 1 85 ? -6.993 -6.187 7.072 1.00 79.50 85 TYR A O 1
ATOM 707 N N . LEU A 1 86 ? -6.152 -7.252 8.872 1.00 77.06 86 LEU A N 1
ATOM 708 C CA . LEU A 1 86 ? -5.259 -8.144 8.129 1.00 77.06 86 LEU A CA 1
ATOM 709 C C . LEU A 1 86 ? -6.016 -9.111 7.206 1.00 77.06 86 LEU A C 1
ATOM 711 O O . LEU A 1 86 ? -5.534 -9.412 6.121 1.00 77.06 86 LEU A O 1
ATOM 715 N N . MET A 1 87 ? -7.210 -9.576 7.595 1.00 76.75 87 MET A N 1
ATOM 716 C CA . MET A 1 87 ? -8.043 -10.417 6.725 1.00 76.75 87 MET A CA 1
ATOM 717 C C . MET A 1 87 ? -8.653 -9.634 5.557 1.00 76.75 87 MET A C 1
ATOM 719 O O . MET A 1 87 ? -8.785 -10.184 4.469 1.00 76.75 87 MET A O 1
ATOM 723 N N . THR A 1 88 ? -9.028 -8.367 5.753 1.00 74.31 88 THR A N 1
ATOM 724 C CA . THR A 1 88 ? -9.522 -7.502 4.663 1.00 74.31 88 THR A CA 1
ATOM 725 C C . THR A 1 88 ? -8.416 -6.971 3.759 1.00 74.31 88 THR A C 1
ATOM 727 O O . THR A 1 88 ? -8.692 -6.712 2.591 1.00 74.31 88 THR A O 1
ATOM 730 N N . ASN A 1 89 ? -7.196 -6.818 4.283 1.00 79.81 89 ASN A N 1
ATOM 731 C CA . ASN A 1 89 ?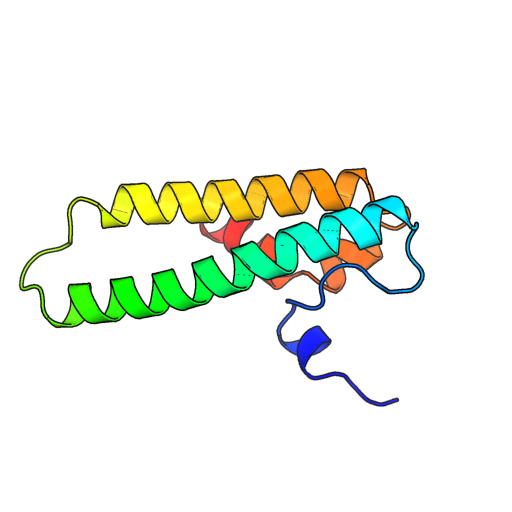 -6.027 -6.306 3.562 1.00 79.81 89 ASN A CA 1
ATOM 732 C C . ASN A 1 89 ? -4.970 -7.397 3.329 1.00 79.81 89 ASN A C 1
ATOM 734 O O . ASN A 1 89 ? -3.766 -7.172 3.451 1.00 79.81 89 ASN A O 1
ATOM 738 N N . TRP A 1 90 ? -5.435 -8.616 3.051 1.00 79.88 90 TRP A N 1
ATOM 739 C CA . TRP A 1 90 ? -4.578 -9.795 2.958 1.00 79.88 90 TRP A CA 1
ATOM 740 C C . TRP A 1 90 ? -3.603 -9.731 1.778 1.00 79.88 90 TRP A C 1
ATOM 742 O O . TRP A 1 90 ? -2.522 -10.304 1.868 1.00 79.88 90 TRP A O 1
ATOM 752 N N . SER A 1 91 ? -3.934 -9.018 0.696 1.00 78.75 91 SER A N 1
ATOM 753 C CA . SER A 1 91 ? -3.021 -8.859 -0.442 1.00 78.75 91 SER A CA 1
ATOM 754 C C . SER A 1 91 ? -1.806 -8.010 -0.071 1.00 78.75 91 SER A C 1
ATOM 756 O O . SER A 1 91 ? -0.692 -8.350 -0.452 1.00 78.75 91 SER A O 1
ATOM 758 N N . ASN A 1 92 ? -2.000 -6.978 0.755 1.00 82.25 92 ASN A N 1
ATOM 759 C CA . ASN A 1 92 ? -0.924 -6.140 1.272 1.00 82.25 92 ASN A CA 1
ATOM 760 C C . ASN A 1 92 ? 0.064 -6.982 2.112 1.00 82.25 92 ASN A C 1
ATOM 762 O O . ASN A 1 92 ? 1.275 -6.950 1.903 1.00 82.25 92 ASN A O 1
ATOM 766 N N . LEU A 1 93 ? -0.462 -7.872 2.964 1.00 81.06 93 LEU A N 1
ATOM 767 C CA . LEU A 1 93 ? 0.349 -8.872 3.671 1.00 81.06 93 LEU A CA 1
ATOM 768 C C . LEU A 1 93 ? 1.092 -9.824 2.727 1.00 81.06 93 LEU A C 1
ATOM 770 O O . LEU A 1 93 ? 2.255 -10.131 2.978 1.00 81.06 93 LEU A O 1
ATOM 774 N N . VAL A 1 94 ? 0.435 -10.310 1.671 1.00 83.12 94 VAL A N 1
ATOM 775 C CA . VAL A 1 94 ? 1.075 -11.190 0.685 1.00 83.12 94 VAL A CA 1
ATOM 776 C C . VAL A 1 94 ? 2.224 -10.468 -0.008 1.00 83.12 94 VAL A C 1
ATOM 778 O O . VAL A 1 94 ? 3.282 -11.065 -0.126 1.00 83.12 94 VAL A O 1
ATOM 781 N N . ILE A 1 95 ? 2.069 -9.199 -0.395 1.00 82.75 95 ILE A N 1
ATOM 782 C CA . ILE A 1 95 ? 3.150 -8.404 -1.001 1.00 82.75 95 ILE A CA 1
ATOM 783 C C . ILE A 1 95 ? 4.331 -8.275 -0.031 1.00 82.75 95 ILE A C 1
ATOM 785 O O . ILE A 1 95 ? 5.475 -8.504 -0.413 1.00 82.75 95 ILE A O 1
ATOM 789 N N . VAL A 1 96 ? 4.061 -7.975 1.241 1.00 84.69 96 VAL A N 1
ATOM 790 C CA . VAL A 1 96 ? 5.108 -7.845 2.265 1.00 84.69 96 VAL A CA 1
ATOM 791 C C . VAL A 1 96 ? 5.839 -9.170 2.515 1.00 84.69 96 VAL A C 1
ATOM 793 O O . VAL A 1 96 ? 7.059 -9.168 2.665 1.00 84.69 96 VAL A O 1
ATOM 796 N N . ILE A 1 97 ? 5.114 -10.293 2.560 1.00 82.62 97 ILE A N 1
ATOM 797 C CA . ILE A 1 97 ? 5.682 -11.626 2.822 1.00 82.62 97 ILE A CA 1
ATOM 798 C C . ILE A 1 97 ? 6.387 -12.196 1.584 1.00 82.62 97 ILE A C 1
ATOM 800 O O . ILE A 1 97 ? 7.427 -12.826 1.729 1.00 82.62 97 ILE A O 1
ATOM 804 N N . ALA A 1 98 ? 5.822 -12.008 0.391 1.00 80.44 98 ALA A N 1
ATOM 805 C CA . ALA A 1 98 ? 6.358 -12.532 -0.866 1.00 80.44 98 ALA A CA 1
ATOM 806 C C . ALA A 1 98 ? 7.499 -11.679 -1.434 1.00 80.44 98 ALA A C 1
ATOM 808 O O . ALA A 1 98 ? 8.267 -12.181 -2.244 1.00 80.44 98 ALA A O 1
ATOM 809 N N . GLY A 1 99 ? 7.617 -10.414 -1.020 1.00 67.38 99 GLY A N 1
ATOM 810 C CA . GLY A 1 99 ? 8.762 -9.558 -1.340 1.00 67.38 99 GLY A CA 1
ATOM 811 C C . GLY A 1 99 ? 10.035 -9.865 -0.538 1.00 67.38 99 GLY A C 1
ATOM 812 O O . GLY A 1 99 ? 10.972 -9.072 -0.604 1.00 67.38 99 GLY A O 1
ATOM 813 N N . MET A 1 100 ? 10.059 -10.959 0.241 1.00 54.94 100 MET A N 1
ATOM 814 C CA . MET A 1 100 ? 11.256 -11.504 0.905 1.00 54.94 100 MET A CA 1
ATOM 815 C C . MET A 1 100 ? 11.981 -12.535 0.043 1.00 54.94 100 MET A C 1
ATOM 817 O O . MET A 1 100 ? 11.294 -13.340 -0.623 1.00 54.94 100 MET A O 1
#